Protein AF-A0A379WNU6-F1 (afdb_monomer_lite)

Structure (mmCIF, N/CA/C/O backbone):
data_AF-A0A379WNU6-F1
#
_entry.id   AF-A0A379WNU6-F1
#
loop_
_atom_site.group_PDB
_atom_site.id
_atom_site.type_symbol
_atom_site.label_atom_id
_atom_site.label_alt_id
_atom_site.label_comp_id
_atom_site.label_asym_id
_atom_site.label_entity_id
_atom_site.label_seq_id
_atom_site.pdbx_PDB_ins_code
_atom_site.Cartn_x
_atom_site.Cartn_y
_atom_site.Cartn_z
_atom_site.occupancy
_atom_site.B_iso_or_equiv
_atom_site.auth_seq_id
_atom_site.auth_comp_id
_atom_site.auth_asym_id
_atom_site.auth_atom_id
_atom_site.pdbx_PDB_model_num
ATOM 1 N N . MET A 1 1 ? 18.543 0.199 -1.824 1.00 77.38 1 MET A N 1
ATOM 2 C CA . MET A 1 1 ? 18.257 0.306 -0.374 1.00 77.38 1 MET A CA 1
ATOM 3 C C . MET A 1 1 ? 17.348 1.487 -0.055 1.00 77.38 1 MET A C 1
ATOM 5 O O . MET A 1 1 ? 16.278 1.257 0.484 1.00 77.38 1 MET A O 1
ATOM 9 N N . THR A 1 2 ? 17.697 2.721 -0.432 1.00 94.75 2 THR A N 1
ATOM 10 C CA . THR A 1 2 ? 16.917 3.936 -0.108 1.00 94.75 2 THR A CA 1
ATOM 11 C C . THR A 1 2 ? 15.429 3.830 -0.450 1.00 94.75 2 THR A C 1
ATOM 13 O O . THR A 1 2 ? 14.589 4.058 0.411 1.00 94.75 2 THR A O 1
ATOM 16 N N . SER A 1 3 ? 15.089 3.392 -1.665 1.00 90.19 3 SER A N 1
ATOM 17 C CA . SER A 1 3 ? 13.690 3.257 -2.096 1.00 90.19 3 SER A CA 1
ATOM 18 C C . SER A 1 3 ? 12.906 2.220 -1.289 1.00 90.19 3 SER A C 1
ATOM 20 O O . SER A 1 3 ? 11.717 2.401 -1.059 1.00 90.19 3 SER A O 1
ATOM 22 N N . TYR A 1 4 ? 13.573 1.160 -0.822 1.00 90.50 4 TYR A N 1
ATOM 23 C CA . TYR A 1 4 ? 12.954 0.143 0.028 1.00 90.50 4 TYR A CA 1
ATOM 24 C C . TYR A 1 4 ? 12.597 0.722 1.402 1.00 90.50 4 TYR A C 1
ATOM 26 O O . TYR A 1 4 ? 11.474 0.555 1.867 1.00 90.50 4 TYR A O 1
ATOM 34 N N . PHE A 1 5 ? 13.514 1.480 2.013 1.00 94.62 5 PHE A N 1
ATOM 35 C CA . PHE A 1 5 ? 13.254 2.154 3.288 1.00 94.62 5 PHE A CA 1
ATOM 36 C C . PHE A 1 5 ? 12.175 3.231 3.174 1.00 94.62 5 PHE A C 1
ATOM 38 O O . PHE A 1 5 ? 11.267 3.270 4.001 1.00 94.62 5 PHE A O 1
ATOM 45 N N . ILE A 1 6 ? 12.239 4.069 2.135 1.00 96.69 6 ILE A N 1
ATOM 46 C CA . ILE A 1 6 ? 11.218 5.092 1.877 1.00 96.69 6 ILE A CA 1
ATOM 47 C C . ILE A 1 6 ? 9.852 4.431 1.676 1.00 96.69 6 ILE A C 1
ATOM 49 O O . ILE A 1 6 ? 8.877 4.861 2.283 1.00 96.69 6 ILE A O 1
ATOM 53 N N . GLY A 1 7 ? 9.785 3.360 0.880 1.00 95.69 7 GLY A N 1
ATOM 54 C CA . GLY A 1 7 ? 8.555 2.604 0.662 1.00 95.69 7 GLY A CA 1
ATOM 55 C C . GLY A 1 7 ? 8.000 1.998 1.950 1.00 95.69 7 GLY A C 1
ATOM 56 O O . GLY A 1 7 ? 6.810 2.130 2.214 1.00 95.69 7 GLY A O 1
ATOM 57 N N . GLY A 1 8 ? 8.852 1.397 2.787 1.00 95.62 8 GLY A N 1
ATOM 58 C CA . GLY A 1 8 ? 8.439 0.832 4.074 1.00 95.62 8 GLY A CA 1
ATOM 59 C C . GLY A 1 8 ? 7.904 1.886 5.048 1.00 95.62 8 GLY A C 1
ATOM 60 O O . GLY A 1 8 ? 6.841 1.696 5.644 1.00 95.62 8 GLY A O 1
ATOM 61 N N . ALA A 1 9 ? 8.590 3.026 5.173 1.00 97.25 9 ALA A N 1
ATOM 62 C CA . ALA A 1 9 ? 8.156 4.129 6.029 1.00 97.25 9 ALA A CA 1
ATOM 63 C C . ALA A 1 9 ? 6.847 4.761 5.526 1.00 97.25 9 ALA A C 1
ATOM 65 O O . ALA A 1 9 ? 5.902 4.931 6.299 1.00 97.25 9 ALA A O 1
ATOM 66 N N . ALA A 1 10 ? 6.758 5.048 4.224 1.00 97.06 10 ALA A N 1
ATOM 67 C CA . ALA A 1 10 ? 5.554 5.599 3.608 1.00 97.06 10 ALA A CA 1
ATOM 68 C C . ALA A 1 10 ? 4.368 4.629 3.713 1.00 97.06 10 ALA A C 1
ATOM 70 O O . ALA A 1 10 ? 3.277 5.035 4.106 1.00 97.06 10 ALA A O 1
ATOM 71 N N . GLY A 1 11 ? 4.581 3.341 3.432 1.00 96.56 11 GLY A N 1
ATOM 72 C CA . GLY A 1 11 ? 3.554 2.306 3.544 1.00 96.56 11 G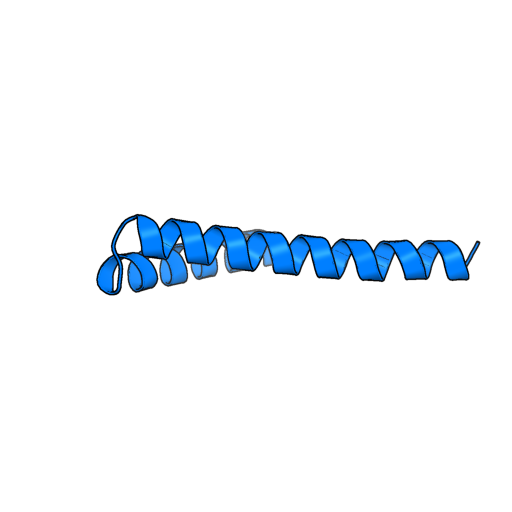LY A CA 1
ATOM 73 C C . GLY A 1 11 ? 3.023 2.152 4.969 1.00 96.56 11 GLY A C 1
ATOM 74 O O . GLY A 1 11 ? 1.815 2.012 5.161 1.00 96.56 11 GLY A O 1
ATOM 75 N N . SER A 1 12 ? 3.904 2.255 5.969 1.00 97.06 12 SER A N 1
ATOM 76 C CA . SER A 1 12 ? 3.519 2.229 7.386 1.00 97.06 12 SER A CA 1
ATOM 77 C C . SER A 1 12 ? 2.657 3.436 7.759 1.00 97.06 12 SER A C 1
ATOM 79 O O . SER A 1 12 ? 1.600 3.267 8.364 1.00 97.06 12 SER A O 1
ATOM 81 N N . LEU A 1 13 ? 3.060 4.644 7.345 1.00 97.44 13 LEU A N 1
ATOM 82 C CA . LEU A 1 13 ? 2.298 5.873 7.581 1.00 97.44 13 LEU A CA 1
ATOM 83 C C . LEU A 1 13 ? 0.911 5.820 6.925 1.00 97.44 13 LEU A C 1
ATOM 85 O O . LEU A 1 13 ? -0.088 6.112 7.579 1.00 97.44 13 LEU A O 1
ATOM 89 N N . ILE A 1 14 ? 0.850 5.431 5.650 1.00 97.12 14 ILE A N 1
ATOM 90 C CA . ILE A 1 14 ? -0.398 5.354 4.879 1.00 97.12 14 ILE A CA 1
ATOM 91 C C . ILE A 1 14 ? -1.335 4.297 5.468 1.00 97.12 14 ILE A C 1
ATOM 93 O O . ILE A 1 14 ? -2.532 4.537 5.581 1.00 97.12 14 ILE A O 1
ATOM 97 N N . SER A 1 15 ? -0.815 3.138 5.876 1.00 95.12 15 SER A N 1
ATOM 98 C CA . SER A 1 15 ? -1.645 2.092 6.487 1.00 95.12 15 SER A CA 1
ATOM 99 C C . SER A 1 15 ? -2.177 2.531 7.851 1.00 95.12 15 SER A C 1
ATOM 101 O O . SER A 1 15 ? -3.354 2.333 8.144 1.00 95.12 15 SER A O 1
ATOM 103 N N . ALA A 1 16 ? -1.343 3.184 8.668 1.00 97.06 16 ALA A N 1
ATOM 104 C CA . ALA A 1 16 ? -1.763 3.716 9.960 1.00 97.06 16 ALA A CA 1
ATOM 105 C C . ALA A 1 16 ? -2.845 4.795 9.814 1.00 97.06 16 ALA A C 1
ATOM 107 O O . ALA A 1 16 ? -3.820 4.774 10.560 1.00 97.06 16 ALA A O 1
ATOM 108 N N . SER A 1 17 ? -2.720 5.706 8.842 1.00 96.94 17 SER A N 1
ATOM 109 C CA . SER A 1 17 ? -3.745 6.726 8.595 1.00 96.94 17 SER A CA 1
ATOM 110 C C . SER A 1 17 ? -5.026 6.121 8.013 1.00 96.94 17 SER A C 1
ATOM 112 O O . SER A 1 17 ? -6.113 6.394 8.517 1.00 96.94 17 SER A O 1
ATOM 114 N N . ALA A 1 18 ? -4.922 5.237 7.017 1.00 97.12 18 ALA A N 1
ATOM 115 C CA . ALA A 1 18 ? -6.072 4.579 6.395 1.00 97.12 18 ALA A CA 1
ATOM 116 C C . ALA A 1 18 ? -6.890 3.754 7.400 1.00 97.12 18 ALA A C 1
ATOM 118 O O . ALA A 1 18 ? -8.122 3.748 7.339 1.00 97.12 18 ALA A O 1
ATOM 119 N N . TRP A 1 19 ? -6.215 3.122 8.365 1.00 96.06 19 TRP A N 1
ATOM 120 C CA . TRP A 1 19 ? -6.860 2.439 9.481 1.00 96.06 19 TRP A CA 1
ATOM 121 C C . TRP A 1 19 ? -7.754 3.372 10.303 1.00 96.06 19 TRP A C 1
ATOM 123 O O . TRP A 1 19 ? -8.890 3.017 10.611 1.00 96.06 19 TRP A O 1
ATOM 133 N N . GLN A 1 20 ? -7.272 4.574 10.635 1.00 96.94 20 GLN A N 1
ATOM 134 C CA . GLN A 1 20 ? -8.044 5.539 11.427 1.00 96.94 20 GLN A CA 1
ATOM 135 C C . GLN A 1 20 ? -9.299 6.024 10.690 1.00 96.94 20 GLN A C 1
ATOM 137 O O . GLN A 1 20 ? -10.305 6.323 11.326 1.00 96.94 20 GLN A O 1
ATOM 142 N N . HIS A 1 21 ? -9.259 6.090 9.357 1.00 93.75 21 HIS A N 1
ATOM 143 C CA . HIS A 1 21 ? -10.379 6.588 8.558 1.00 93.75 21 HIS A CA 1
ATOM 144 C C . HIS A 1 21 ? -11.408 5.512 8.185 1.00 93.75 21 HIS A C 1
ATOM 146 O O . HIS A 1 21 ? -12.596 5.817 8.116 1.00 93.75 21 HIS A O 1
ATOM 152 N N . ALA A 1 22 ? -10.979 4.276 7.911 1.00 94.00 22 ALA A N 1
ATOM 153 C CA . ALA A 1 22 ? -11.860 3.230 7.378 1.00 94.00 22 ALA A CA 1
ATO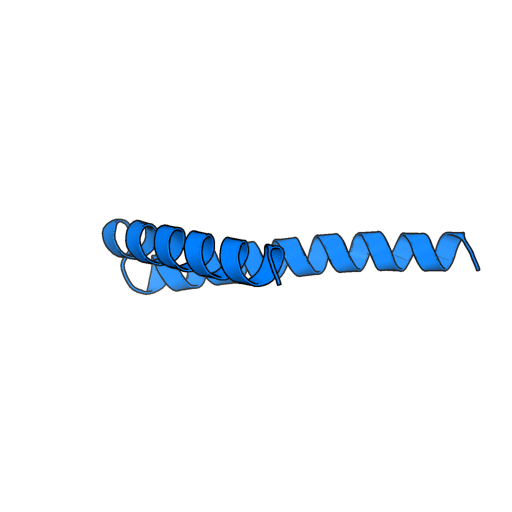M 154 C C . ALA A 1 22 ? -11.500 1.798 7.833 1.00 94.00 22 ALA A C 1
ATOM 156 O O . ALA A 1 22 ? -11.932 0.819 7.218 1.00 94.00 22 ALA A O 1
ATOM 157 N N . GLY A 1 23 ? -10.705 1.649 8.898 1.00 95.44 23 GLY A N 1
ATOM 158 C CA . GLY A 1 23 ? -10.307 0.352 9.455 1.00 95.44 23 GLY A CA 1
ATOM 159 C C . GLY A 1 23 ? -9.573 -0.540 8.448 1.00 95.44 23 GLY A C 1
ATOM 160 O O . GLY A 1 23 ? -8.841 -0.057 7.581 1.00 95.44 23 GLY A O 1
ATOM 161 N N . TRP A 1 24 ? -9.790 -1.859 8.537 1.00 95.88 24 TRP A N 1
ATOM 162 C CA . TRP A 1 24 ? -9.157 -2.844 7.641 1.00 95.88 24 TRP A CA 1
ATOM 163 C C . TRP A 1 24 ? -9.455 -2.568 6.168 1.00 95.88 24 TRP A C 1
ATOM 165 O O . TRP A 1 24 ? -8.554 -2.657 5.338 1.00 95.88 24 TRP A O 1
ATOM 175 N N . ALA A 1 25 ? -10.696 -2.190 5.846 1.00 96.56 25 ALA A N 1
ATOM 176 C CA . ALA A 1 25 ? -11.089 -1.898 4.472 1.00 96.56 25 ALA A CA 1
ATOM 177 C C . ALA A 1 25 ? -10.276 -0.728 3.891 1.00 96.56 25 ALA A C 1
ATOM 179 O O . ALA A 1 25 ? -9.810 -0.816 2.757 1.00 96.56 25 ALA A O 1
ATOM 180 N N . GLY A 1 26 ? -10.033 0.321 4.686 1.00 96.19 26 GLY A N 1
ATOM 181 C CA . GLY A 1 26 ? -9.174 1.443 4.302 1.00 96.19 26 GLY A CA 1
ATOM 182 C C . GLY A 1 26 ? -7.746 1.017 3.971 1.00 96.19 26 GLY A C 1
ATOM 183 O O . GLY A 1 26 ? -7.208 1.403 2.934 1.00 96.19 26 GLY A O 1
ATOM 184 N N . VAL A 1 27 ? -7.145 0.177 4.818 1.00 97.12 27 VAL A N 1
ATOM 185 C CA . VAL A 1 27 ? -5.782 -0.341 4.604 1.00 97.12 27 VAL A CA 1
ATOM 186 C C . VAL A 1 27 ? -5.706 -1.189 3.333 1.00 97.12 27 VAL A C 1
ATOM 188 O O . VAL A 1 27 ? -4.810 -0.993 2.510 1.00 97.12 27 VAL A O 1
ATOM 191 N N . CYS A 1 28 ? -6.671 -2.090 3.130 1.00 97.44 28 CYS A N 1
ATOM 192 C CA . CYS A 1 28 ? -6.749 -2.914 1.925 1.00 97.44 28 CYS A CA 1
ATOM 193 C C . CYS A 1 28 ? -6.890 -2.057 0.659 1.00 97.44 28 CYS A C 1
ATOM 195 O O . CYS A 1 28 ? -6.166 -2.282 -0.311 1.00 97.44 28 CYS A O 1
ATOM 197 N N . LEU A 1 29 ? -7.773 -1.053 0.669 1.00 97.31 29 LEU A N 1
ATOM 198 C CA . LEU A 1 29 ? -7.965 -0.142 -0.463 1.00 97.31 29 LEU A CA 1
ATOM 199 C C . LEU A 1 29 ? -6.698 0.663 -0.776 1.00 97.31 29 LEU A C 1
ATOM 201 O O . LEU A 1 29 ? -6.336 0.799 -1.948 1.00 97.31 29 LEU A O 1
ATOM 205 N N . ALA A 1 30 ? -5.992 1.151 0.247 1.00 96.81 30 ALA A N 1
ATOM 206 C CA . ALA A 1 30 ? -4.718 1.841 0.069 1.00 96.81 30 ALA A CA 1
ATOM 207 C C . ALA A 1 30 ? -3.669 0.922 -0.587 1.00 96.81 30 ALA A C 1
ATOM 209 O O . ALA A 1 30 ? -3.025 1.317 -1.560 1.00 96.81 30 ALA A O 1
ATOM 210 N N . GLY A 1 31 ? -3.554 -0.326 -0.120 1.00 96.62 31 GLY A N 1
ATOM 211 C CA . GLY A 1 31 ? -2.653 -1.326 -0.697 1.00 96.62 31 GLY A CA 1
ATOM 212 C C . GLY A 1 31 ? -2.978 -1.662 -2.155 1.00 96.62 31 GLY A C 1
ATOM 213 O O . GLY A 1 31 ? -2.088 -1.634 -3.006 1.00 96.62 31 GLY A O 1
ATOM 214 N N . VAL A 1 32 ? -4.255 -1.910 -2.468 1.00 97.88 32 VAL A N 1
ATOM 215 C CA . VAL A 1 32 ? -4.714 -2.176 -3.843 1.00 97.88 32 VAL A CA 1
ATOM 216 C C . VAL A 1 32 ? -4.409 -0.992 -4.756 1.00 97.88 32 VAL A C 1
ATOM 218 O O . VAL A 1 32 ? -3.897 -1.185 -5.855 1.00 97.88 32 VAL A O 1
ATOM 221 N N . THR A 1 33 ? -4.649 0.236 -4.294 1.00 97.25 33 THR A N 1
ATOM 222 C CA . THR A 1 33 ? -4.367 1.447 -5.077 1.00 97.25 33 THR A CA 1
ATOM 223 C C . THR A 1 33 ? -2.885 1.542 -5.438 1.00 97.25 33 THR A C 1
ATOM 225 O O . THR A 1 33 ? -2.544 1.736 -6.604 1.00 97.25 33 THR A O 1
ATOM 228 N N . VAL A 1 34 ? -1.988 1.338 -4.469 1.00 96.44 34 VAL A N 1
ATOM 229 C CA . VAL A 1 34 ? -0.536 1.354 -4.711 1.00 96.44 34 VAL A CA 1
ATOM 230 C C . VAL A 1 34 ? -0.113 0.226 -5.659 1.00 96.44 34 VAL A C 1
ATOM 232 O O . VAL A 1 34 ? 0.690 0.457 -6.563 1.00 96.44 34 VAL A O 1
ATOM 235 N N . ALA A 1 35 ? -0.679 -0.974 -5.509 1.00 96.50 35 ALA A N 1
ATOM 236 C CA . ALA A 1 35 ? -0.393 -2.103 -6.393 1.00 96.50 35 ALA A CA 1
ATOM 237 C C . ALA A 1 35 ? -0.829 -1.832 -7.844 1.00 96.50 35 ALA A C 1
ATOM 239 O O . ALA A 1 35 ? -0.068 -2.106 -8.773 1.00 96.50 35 ALA A O 1
ATOM 240 N N . LEU A 1 36 ? -2.010 -1.239 -8.045 1.00 97.88 36 LEU A N 1
ATOM 241 C CA . LEU A 1 36 ? -2.502 -0.848 -9.368 1.00 97.88 36 LEU A CA 1
ATOM 242 C C . LEU A 1 36 ? -1.623 0.230 -10.008 1.00 97.88 36 LEU A C 1
ATOM 244 O O . LEU A 1 36 ? -1.308 0.135 -11.193 1.00 97.88 36 LEU A O 1
ATOM 248 N N . LEU A 1 37 ? -1.172 1.222 -9.234 1.00 96.19 37 LEU A N 1
ATOM 249 C CA . LEU A 1 37 ? -0.227 2.231 -9.720 1.00 96.19 37 LEU A CA 1
ATOM 250 C C . LEU A 1 37 ? 1.101 1.597 -10.143 1.00 96.19 37 LEU A C 1
ATOM 252 O O . LEU A 1 37 ? 1.612 1.914 -11.216 1.00 96.19 37 LEU A O 1
ATOM 256 N N . ASN A 1 38 ? 1.637 0.668 -9.348 1.00 94.75 38 ASN A N 1
ATOM 257 C CA . ASN A 1 38 ? 2.849 -0.068 -9.705 1.00 94.75 38 ASN A CA 1
ATOM 258 C C . ASN A 1 38 ? 2.660 -0.869 -11.001 1.00 94.75 38 ASN A C 1
ATOM 260 O O . ASN A 1 38 ? 3.519 -0.828 -11.882 1.00 94.75 38 ASN A O 1
ATOM 264 N N . LEU A 1 39 ? 1.522 -1.552 -11.140 1.00 95.56 39 LEU A N 1
ATOM 265 C CA . LEU A 1 39 ? 1.199 -2.305 -12.346 1.00 95.56 39 LEU A CA 1
ATOM 266 C C . LEU A 1 39 ? 1.094 -1.387 -13.570 1.00 95.56 39 LEU A C 1
ATOM 268 O O . LEU A 1 39 ? 1.639 -1.716 -14.617 1.00 95.56 39 LEU A O 1
ATOM 272 N N . LEU A 1 40 ? 0.469 -0.215 -13.435 1.00 95.75 40 LEU A N 1
ATOM 273 C CA . LEU A 1 40 ? 0.375 0.775 -14.508 1.00 95.75 40 LEU A CA 1
ATOM 274 C C . LEU A 1 40 ? 1.755 1.314 -14.912 1.00 95.75 40 LEU A C 1
ATOM 276 O O . LEU A 1 40 ? 2.035 1.469 -16.100 1.00 95.75 40 LEU A O 1
ATOM 280 N N . VAL A 1 41 ? 2.628 1.595 -13.941 1.00 94.19 41 VAL A N 1
ATOM 281 C CA . VAL A 1 41 ? 4.008 2.033 -14.204 1.00 94.19 41 VAL A CA 1
ATOM 282 C C . VAL A 1 41 ? 4.782 0.947 -14.946 1.00 94.19 41 VAL A C 1
ATOM 284 O O . VAL A 1 41 ? 5.420 1.241 -15.959 1.00 94.19 41 VAL A O 1
ATOM 287 N N . TRP A 1 42 ? 4.686 -0.302 -14.485 1.00 93.81 42 TRP A N 1
ATOM 288 C CA . TRP A 1 42 ? 5.301 -1.448 -15.149 1.00 93.81 42 TRP A CA 1
ATOM 289 C C . TRP A 1 42 ? 4.779 -1.613 -16.579 1.00 93.81 42 TRP A C 1
ATOM 291 O O . TRP A 1 42 ? 5.573 -1.679 -17.514 1.00 93.81 42 TRP A O 1
ATOM 301 N N . TRP A 1 43 ? 3.459 -1.576 -16.760 1.00 92.81 43 TRP A N 1
ATOM 302 C CA . TRP A 1 43 ? 2.791 -1.713 -18.053 1.00 92.81 43 TRP A CA 1
ATOM 303 C C . TRP A 1 43 ? 3.251 -0.648 -19.057 1.00 92.81 43 TRP A C 1
ATOM 305 O O . TRP A 1 43 ? 3.613 -0.955 -20.191 1.00 92.81 43 TRP A O 1
ATOM 315 N N . ARG A 1 44 ? 3.313 0.625 -18.640 1.00 88.56 44 ARG A N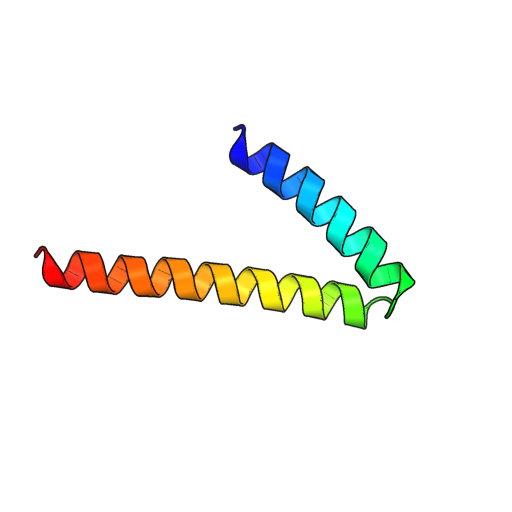 1
ATOM 316 C CA . ARG A 1 44 ? 3.823 1.718 -19.492 1.00 88.56 44 ARG A CA 1
ATOM 317 C C . ARG A 1 44 ? 5.302 1.543 -19.830 1.00 88.56 44 ARG A C 1
ATOM 319 O O . ARG A 1 44 ? 5.725 1.906 -20.925 1.00 88.56 44 ARG A O 1
ATOM 326 N N . GLY A 1 45 ? 6.086 1.006 -18.898 1.00 85.56 45 GLY A N 1
ATOM 327 C CA . GLY A 1 45 ? 7.478 0.640 -19.140 1.00 85.56 45 GLY A CA 1
ATOM 328 C C . GLY A 1 45 ? 7.617 -0.501 -20.148 1.00 85.56 45 GLY A C 1
ATOM 329 O O . GLY A 1 45 ? 8.497 -0.440 -21.001 1.00 85.56 45 GLY A O 1
ATOM 330 N N . PHE A 1 46 ? 6.732 -1.497 -20.090 1.00 77.69 46 PHE A N 1
ATOM 331 C CA . PHE A 1 46 ? 6.713 -2.641 -21.000 1.00 77.69 46 PHE A CA 1
ATOM 332 C C . PHE A 1 46 ? 6.460 -2.209 -22.450 1.00 77.69 46 PHE A C 1
ATOM 334 O O . PHE A 1 46 ? 7.281 -2.492 -23.317 1.00 77.69 46 PHE A O 1
ATOM 341 N N . HIS A 1 47 ? 5.436 -1.387 -22.695 1.00 70.75 47 HIS A N 1
ATOM 342 C CA . HIS A 1 47 ? 5.186 -0.826 -24.031 1.00 70.75 47 HIS A CA 1
ATOM 343 C C . HIS A 1 47 ? 6.337 0.026 -24.571 1.00 70.75 47 HIS A C 1
ATOM 345 O O . HIS A 1 47 ? 6.555 0.101 -25.778 1.00 70.75 47 HIS A O 1
ATOM 351 N N . ARG A 1 48 ? 7.108 0.675 -23.689 1.00 71.50 48 ARG A N 1
ATOM 352 C CA . ARG A 1 48 ? 8.297 1.417 -24.119 1.00 71.50 48 ARG A CA 1
ATOM 353 C C . ARG A 1 48 ? 9.443 0.496 -24.543 1.00 71.50 48 ARG A C 1
ATOM 355 O O . ARG A 1 48 ? 10.256 0.918 -25.352 1.00 71.50 48 ARG A O 1
ATOM 362 N N . GLN A 1 49 ? 9.512 -0.730 -24.027 1.00 69.75 49 GLN A N 1
ATOM 363 C CA . GLN A 1 49 ? 10.492 -1.723 -24.478 1.00 69.75 49 GLN A CA 1
ATOM 364 C C . GLN A 1 49 ? 10.102 -2.339 -25.825 1.00 69.75 49 GLN A C 1
ATOM 366 O O . GLN A 1 49 ? 10.978 -2.566 -26.653 1.00 69.75 49 GLN A O 1
ATOM 371 N N . GLU A 1 50 ? 8.806 -2.548 -26.069 1.00 62.16 50 GLU A N 1
ATOM 372 C CA . GLU A 1 50 ? 8.290 -2.992 -27.374 1.00 62.16 50 GLU A CA 1
ATOM 373 C C . GLU A 1 50 ? 8.575 -1.976 -28.487 1.00 62.16 50 GLU A C 1
ATOM 375 O O . GLU A 1 50 ? 8.842 -2.368 -29.610 1.00 62.16 50 GLU A O 1
ATOM 380 N N . ALA A 1 51 ? 8.559 -0.675 -28.182 1.00 62.41 51 ALA A N 1
A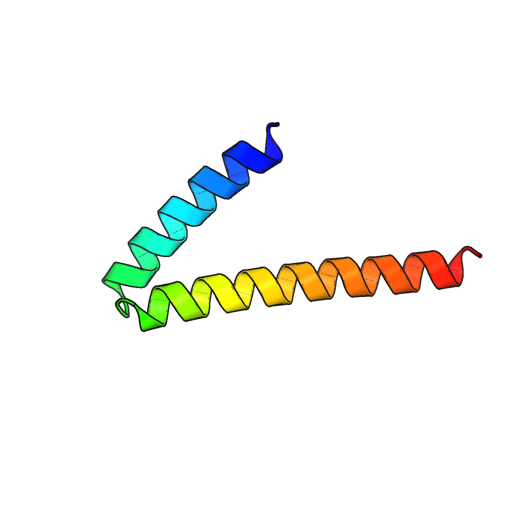TOM 381 C CA . ALA A 1 51 ? 8.840 0.380 -29.159 1.00 62.41 51 ALA A CA 1
ATOM 382 C C . ALA A 1 51 ? 10.338 0.582 -29.481 1.00 62.41 51 ALA A C 1
ATOM 384 O O . ALA A 1 51 ? 10.658 1.355 -30.382 1.00 62.41 51 ALA A O 1
ATOM 385 N N . VAL A 1 52 ? 11.248 -0.029 -28.710 1.00 62.47 52 VAL A N 1
ATOM 386 C CA . VAL A 1 52 ? 12.711 0.108 -28.872 1.00 62.47 52 VAL A CA 1
ATOM 387 C C . VAL A 1 52 ? 13.356 -1.158 -29.467 1.00 62.47 52 VAL A C 1
ATOM 3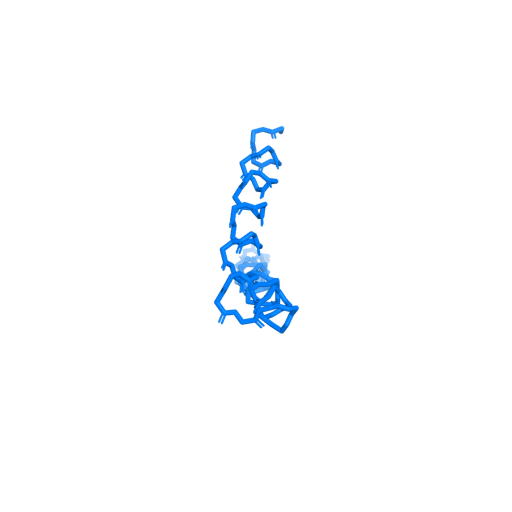89 O O . VAL A 1 52 ? 14.474 -1.064 -29.970 1.00 62.47 52 VAL A O 1
ATOM 392 N N . ASN A 1 53 ? 12.674 -2.311 -29.430 1.00 53.25 53 ASN A N 1
ATOM 393 C CA . ASN A 1 53 ? 13.060 -3.529 -30.166 1.00 53.25 53 ASN A CA 1
ATOM 394 C C . ASN A 1 53 ? 12.552 -3.497 -31.609 1.00 53.25 53 ASN A C 1
ATOM 396 O O . ASN A 1 53 ? 13.252 -4.070 -32.471 1.00 53.25 53 ASN A O 1
#

InterPro domains:
  IPR036259 MFS transporter superfamily [SSF103473] (2-47)

Radius of gyration: 14.72 Å; chains: 1; bounding box: 30×10×42 Å

Organism: Salmonella enterica I (NCBI:txid59201)

pLDDT: mean 90.71, std 11.19, range [53.25, 97.88]

Foldseek 3Di:
DVVVVVCVVVLVVQLVVLCVVPNPVSNVVVVVVVVVVVVVVVVVVVVVVVVVD

Sequence (53 aa):
MTSYFIGGAAGSLISASAWQHAGWAGVCLAGVTVALLNLLVWWR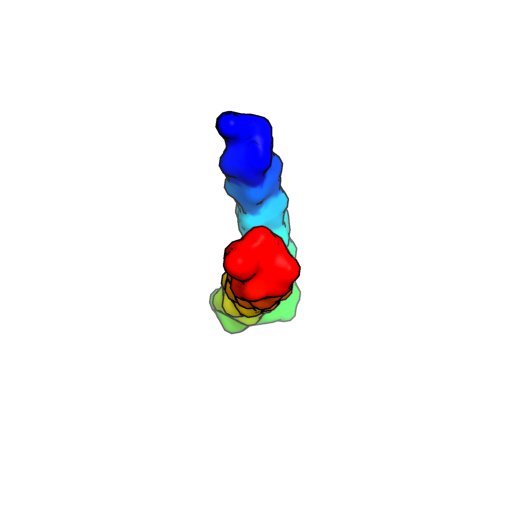GFHRQEAVN

Secondary structure (DSSP, 8-state):
-HHHHHHHHHHHHHHHHHHHHHHHHHHHHHHHHHHHHHHHHHHHHHHHHHTT-